Protein AF-L0NE61-F1 (afdb_monomer_lite)

Foldseek 3Di:
DPDADADDADPPDDHLVNLLVVLVVVLVVLVVVLVVLVVVQQDVVVQVPNVVVNVVVNVVSVVVNVVSVVSSVSSVVNSVNSVVD

pLDDT: mean 92.29, std 9.5, range [49.88, 98.38]

Sequence (85 aa):
MADLMRPIVNLNGTSRDALVEARIAVRQDLRSVMTSLGETAPNGRDYIGEPDAYQRDLAVYRSRFAIIDALYNQLGDEALAIQGD

Organism: NCBI:txid1125847

Structure (mmCIF, N/CA/C/O backbone):
data_AF-L0NE61-F1
#
_entry.id   AF-L0NE61-F1
#
loop_
_atom_site.group_PDB
_atom_site.id
_atom_site.type_symbol
_atom_site.label_atom_id
_atom_site.label_alt_id
_atom_site.label_comp_id
_atom_site.label_asym_id
_atom_site.label_entity_id
_atom_site.label_seq_id
_atom_site.pdbx_PDB_ins_code
_atom_site.Cartn_x
_atom_site.Cartn_y
_atom_site.Cartn_z
_atom_site.occupancy
_atom_site.B_iso_or_equiv
_atom_site.auth_seq_id
_atom_site.auth_comp_id
_atom_site.auth_asym_id
_atom_site.auth_atom_id
_atom_site.pdbx_PDB_model_num
ATOM 1 N N . MET A 1 1 ? -11.686 -14.733 -1.387 1.00 49.88 1 MET A N 1
ATOM 2 C CA . MET A 1 1 ? -11.783 -13.531 -0.533 1.00 49.88 1 MET A CA 1
ATOM 3 C C . MET A 1 1 ? -10.768 -13.717 0.575 1.00 49.88 1 MET A C 1
ATOM 5 O O . MET A 1 1 ? -10.727 -14.815 1.114 1.00 49.88 1 MET A O 1
ATOM 9 N N . ALA A 1 2 ? -9.888 -12.743 0.815 1.00 59.78 2 ALA A N 1
ATOM 10 C CA . ALA A 1 2 ? -8.985 -12.818 1.962 1.00 59.78 2 ALA A CA 1
ATOM 11 C C . ALA A 1 2 ? -9.824 -12.804 3.248 1.00 59.78 2 ALA A C 1
ATOM 13 O O . ALA A 1 2 ? -10.839 -12.108 3.299 1.00 59.78 2 ALA A O 1
ATOM 14 N N . ASP A 1 3 ? -9.435 -13.612 4.229 1.00 76.19 3 ASP A N 1
ATOM 15 C CA . ASP A 1 3 ? -10.110 -13.661 5.522 1.00 76.19 3 ASP A CA 1
ATOM 16 C C . ASP A 1 3 ? -9.806 -12.361 6.281 1.00 76.19 3 ASP A C 1
ATOM 18 O O . ASP A 1 3 ? -8.639 -12.004 6.448 1.00 76.19 3 ASP A O 1
ATOM 22 N N . LEU A 1 4 ? -10.844 -11.607 6.647 1.00 79.69 4 LEU A N 1
ATOM 23 C CA . LEU A 1 4 ? -10.703 -10.309 7.316 1.00 79.69 4 LEU A CA 1
ATOM 24 C C . LEU A 1 4 ? -10.657 -10.521 8.827 1.00 79.69 4 LEU A C 1
ATOM 26 O O . LEU A 1 4 ? -11.497 -11.239 9.375 1.00 79.69 4 LEU A O 1
ATOM 30 N N . MET A 1 5 ? -9.737 -9.849 9.523 1.00 82.31 5 MET A N 1
ATOM 31 C CA . MET A 1 5 ? -9.714 -9.908 10.983 1.00 82.31 5 MET A CA 1
ATOM 32 C C . MET A 1 5 ? -10.927 -9.183 11.575 1.00 82.31 5 MET A C 1
ATOM 34 O O . MET A 1 5 ? -11.114 -7.985 11.374 1.00 82.31 5 MET A O 1
ATOM 38 N N . ARG A 1 6 ? -11.720 -9.910 12.368 1.00 81.31 6 ARG A N 1
ATOM 39 C CA . ARG A 1 6 ? -12.890 -9.387 13.090 1.00 81.31 6 ARG A CA 1
ATOM 40 C C . ARG A 1 6 ? -12.725 -9.614 14.593 1.00 81.31 6 ARG A C 1
ATOM 42 O O . ARG A 1 6 ? -13.145 -10.650 15.109 1.00 81.31 6 ARG A O 1
ATOM 49 N N . PRO A 1 7 ? -12.023 -8.714 15.300 1.00 82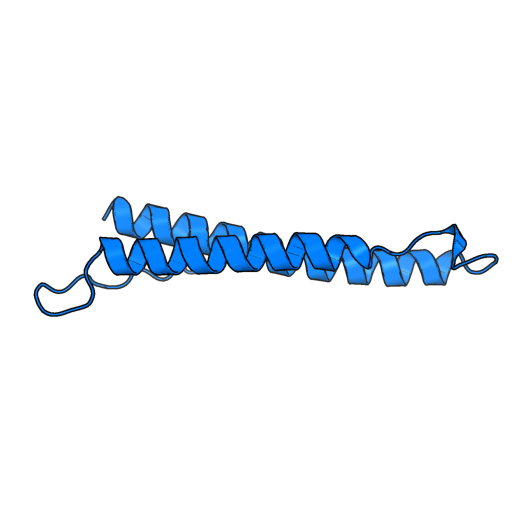.75 7 PRO A N 1
ATOM 50 C CA . PRO A 1 7 ? -11.801 -8.865 16.731 1.00 82.75 7 PRO A CA 1
ATOM 51 C C . PRO A 1 7 ? -13.126 -8.832 17.505 1.00 82.75 7 PRO A C 1
ATOM 53 O O . PRO A 1 7 ? -13.983 -7.988 17.258 1.00 82.75 7 PRO A O 1
ATOM 56 N N . ILE A 1 8 ? -13.269 -9.724 18.487 1.00 81.38 8 ILE A N 1
ATOM 57 C CA . ILE A 1 8 ? -14.414 -9.724 19.403 1.00 81.38 8 ILE A CA 1
ATOM 58 C C . ILE A 1 8 ? -14.237 -8.570 20.396 1.00 81.38 8 ILE A C 1
ATOM 60 O O . ILE A 1 8 ? -13.288 -8.563 21.184 1.00 81.38 8 ILE A O 1
ATOM 64 N N . VAL A 1 9 ? -15.154 -7.602 20.375 1.00 77.50 9 VAL A N 1
ATOM 65 C CA . VAL A 1 9 ? -15.136 -6.457 21.297 1.00 77.50 9 VAL A CA 1
ATOM 66 C C . VAL A 1 9 ? -15.626 -6.908 22.675 1.00 77.50 9 VAL A C 1
ATOM 68 O O . VAL A 1 9 ? -16.751 -7.381 22.822 1.00 77.50 9 VAL A O 1
ATOM 71 N N . ASN A 1 10 ? -14.782 -6.763 23.697 1.00 76.00 10 ASN A N 1
ATOM 72 C CA . ASN A 1 10 ? -15.099 -7.109 25.083 1.00 76.00 10 ASN A CA 1
ATOM 73 C C . ASN A 1 10 ? -15.182 -5.828 25.928 1.00 76.00 10 ASN A C 1
ATOM 75 O O . ASN A 1 10 ? -14.364 -4.929 25.754 1.00 76.00 10 ASN A O 1
ATOM 79 N N . LEU A 1 11 ? -16.129 -5.763 26.869 1.00 68.06 11 LEU A N 1
ATOM 80 C CA . LEU A 1 11 ? -16.353 -4.623 27.771 1.00 68.06 11 LEU A CA 1
ATOM 81 C C . LEU A 1 11 ? -15.106 -4.216 28.577 1.00 68.06 11 LEU A C 1
ATOM 83 O O . LEU A 1 11 ? -14.952 -3.045 28.901 1.00 68.06 11 LEU A O 1
ATOM 87 N N . ASN A 1 12 ? -14.213 -5.169 28.864 1.00 82.62 12 ASN A N 1
ATOM 88 C CA . ASN A 1 12 ? -12.940 -4.932 29.559 1.00 82.62 12 ASN A CA 1
ATOM 89 C C . ASN A 1 12 ? -11.716 -4.953 28.618 1.00 82.62 12 ASN A C 1
ATOM 91 O O . ASN A 1 12 ? -10.580 -4.992 29.086 1.00 82.62 12 ASN A O 1
ATOM 95 N N . GLY A 1 13 ? -11.936 -5.024 27.302 1.00 84.19 13 GLY A N 1
ATOM 96 C CA . GLY A 1 13 ? -10.889 -5.089 26.282 1.00 84.19 13 GLY A CA 1
ATOM 97 C C . GLY A 1 13 ? -10.615 -3.742 25.610 1.00 84.19 13 GLY A C 1
ATOM 98 O O . GLY A 1 13 ? -11.035 -2.686 26.078 1.00 84.19 13 GLY A O 1
ATOM 99 N N . THR A 1 14 ? -9.909 -3.780 24.479 1.00 89.31 14 THR A N 1
ATOM 100 C CA . THR A 1 14 ? -9.756 -2.609 23.608 1.00 89.31 14 THR A CA 1
ATOM 101 C C . THR A 1 14 ? -11.124 -2.188 23.081 1.00 89.31 14 THR A C 1
ATOM 103 O O . THR A 1 14 ? -11.880 -3.023 22.576 1.00 89.31 14 THR A O 1
ATOM 106 N N . SER A 1 15 ? -11.444 -0.898 23.194 1.00 90.81 15 SER A N 1
ATOM 107 C CA . SER A 1 15 ? -12.696 -0.374 22.659 1.00 90.81 15 SER A CA 1
ATOM 108 C C . SER A 1 15 ? -12.747 -0.546 21.142 1.00 90.81 15 SER A C 1
ATOM 110 O O . SER A 1 15 ? -11.722 -0.591 20.455 1.00 90.81 15 SER A O 1
ATOM 112 N N . ARG A 1 16 ? -13.968 -0.615 20.612 1.00 90.81 16 ARG A N 1
ATOM 113 C CA . ARG A 1 16 ? -14.209 -0.646 19.170 1.00 90.81 16 ARG A CA 1
ATOM 114 C C . ARG A 1 16 ? -13.520 0.522 18.461 1.00 90.81 16 ARG A C 1
ATOM 116 O O . ARG A 1 16 ? -12.820 0.302 17.479 1.00 90.81 16 ARG A O 1
ATOM 123 N N . ASP A 1 17 ? -13.666 1.727 19.002 1.00 91.62 17 ASP A N 1
ATOM 124 C CA . ASP A 1 17 ? -13.077 2.937 18.428 1.00 91.62 17 ASP A CA 1
ATOM 125 C C . ASP A 1 17 ? -11.553 2.842 18.369 1.00 91.62 17 ASP A C 1
ATOM 127 O O . ASP A 1 17 ? -10.974 3.066 17.312 1.00 91.62 17 ASP A O 1
ATOM 131 N N . ALA A 1 18 ? -10.902 2.382 19.442 1.00 93.06 18 ALA A N 1
ATOM 132 C CA . ALA A 1 18 ? -9.452 2.204 19.452 1.00 93.06 18 ALA A CA 1
ATOM 133 C C . ALA A 1 18 ? -8.985 1.1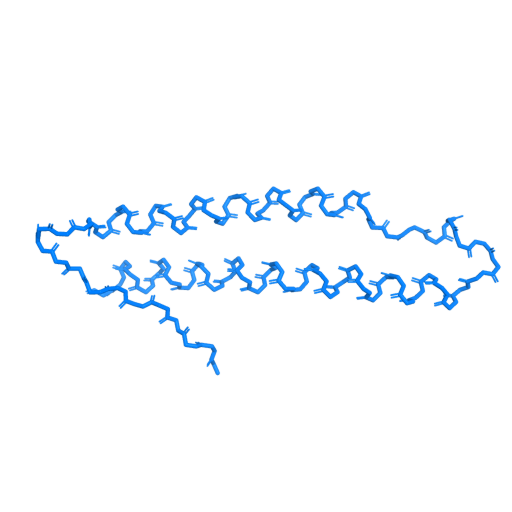47 18.432 1.00 93.06 18 ALA A C 1
ATOM 135 O O . ALA A 1 18 ? -7.929 1.293 17.813 1.00 93.06 18 ALA A O 1
ATOM 136 N N . LEU A 1 19 ? -9.772 0.086 18.211 1.00 93.00 19 LEU A N 1
ATOM 137 C CA . LEU A 1 19 ? -9.477 -0.909 17.177 1.00 93.00 19 LEU A CA 1
ATOM 138 C C . LEU A 1 19 ? -9.575 -0.315 15.768 1.00 93.00 19 LEU A C 1
ATOM 140 O O . LEU A 1 19 ? -8.710 -0.610 14.940 1.00 93.00 19 LEU A O 1
ATOM 144 N N . VAL A 1 20 ? -10.595 0.507 15.507 1.00 94.19 20 VAL A N 1
ATOM 145 C CA . VAL A 1 20 ? -10.805 1.211 14.231 1.00 94.19 20 VAL A CA 1
ATOM 146 C C . VAL A 1 20 ? -9.703 2.241 13.993 1.00 94.19 20 VAL A C 1
ATOM 148 O O . VAL A 1 20 ? -9.087 2.245 12.926 1.00 94.19 20 VAL A O 1
ATOM 151 N N . GLU A 1 21 ? -9.407 3.069 14.994 1.00 95.94 21 GLU A N 1
ATOM 152 C CA . GLU A 1 21 ? -8.352 4.083 14.950 1.00 95.94 21 GLU A CA 1
ATOM 153 C C . GLU A 1 21 ? -6.997 3.462 14.615 1.00 95.94 21 GLU A C 1
ATOM 155 O O . GLU A 1 21 ? -6.289 3.978 13.752 1.00 95.94 21 GLU A O 1
ATOM 160 N N . ALA A 1 22 ? -6.669 2.306 15.201 1.00 95.88 22 ALA A N 1
ATOM 161 C CA . ALA A 1 22 ? -5.437 1.594 14.881 1.00 95.88 22 ALA A CA 1
ATOM 162 C C . ALA A 1 22 ? -5.345 1.210 13.390 1.00 95.88 22 ALA A C 1
ATOM 164 O O . ALA A 1 22 ? -4.292 1.383 12.778 1.00 95.88 22 ALA A O 1
ATOM 165 N N . ARG A 1 23 ? -6.437 0.739 12.764 1.00 96.69 23 ARG A N 1
ATOM 166 C CA . ARG A 1 23 ? -6.439 0.416 11.319 1.00 96.69 23 ARG A CA 1
ATOM 167 C C . ARG A 1 23 ? -6.300 1.677 10.476 1.00 96.69 23 ARG A C 1
ATOM 169 O O . ARG A 1 23 ? -5.559 1.679 9.495 1.00 96.69 23 ARG A O 1
ATOM 176 N N . ILE A 1 24 ? -6.993 2.752 10.852 1.00 96.56 24 ILE A N 1
ATOM 177 C CA . ILE A 1 24 ? -6.908 4.041 10.157 1.00 96.56 24 ILE A CA 1
ATOM 178 C C . ILE A 1 24 ? -5.482 4.599 10.225 1.00 96.56 24 ILE A C 1
ATOM 180 O O . ILE A 1 24 ? -4.973 5.051 9.200 1.00 96.56 24 ILE A O 1
ATOM 184 N N . ALA A 1 25 ? -4.824 4.521 11.383 1.00 97.94 25 ALA A N 1
ATOM 185 C CA . ALA A 1 25 ? -3.440 4.955 11.554 1.00 97.94 25 ALA A CA 1
ATOM 186 C C . ALA A 1 25 ? -2.493 4.179 10.625 1.00 97.94 25 ALA A C 1
ATOM 188 O O . ALA A 1 25 ? -1.784 4.785 9.824 1.00 97.94 25 ALA A O 1
ATOM 189 N N . VAL A 1 26 ? -2.572 2.842 10.608 1.00 98.00 26 VAL A N 1
ATOM 190 C CA . VAL A 1 26 ? -1.743 2.029 9.699 1.00 98.00 26 VAL A CA 1
ATOM 191 C C . VAL A 1 26 ? -2.026 2.365 8.230 1.00 98.00 26 VAL A C 1
ATOM 193 O O . VAL A 1 26 ? -1.104 2.449 7.423 1.00 98.00 26 VAL A O 1
ATOM 196 N N . ARG A 1 27 ? -3.283 2.625 7.850 1.00 97.75 27 ARG A N 1
ATOM 197 C CA . ARG A 1 27 ? -3.615 3.076 6.486 1.00 97.75 27 ARG A CA 1
ATOM 198 C C . ARG A 1 27 ? -2.940 4.400 6.129 1.00 97.75 27 ARG A C 1
ATOM 200 O O . ARG A 1 27 ? -2.503 4.566 4.990 1.00 97.75 27 ARG A O 1
ATOM 207 N N . GLN A 1 28 ? -2.863 5.346 7.061 1.00 98.19 28 GLN A N 1
ATOM 208 C CA . GLN A 1 28 ? -2.156 6.611 6.842 1.00 98.19 28 GLN A CA 1
ATOM 209 C C . GLN A 1 28 ? -0.656 6.375 6.631 1.00 98.19 28 GLN A C 1
ATOM 211 O O . GLN A 1 28 ? -0.079 6.937 5.695 1.00 98.19 28 GLN A O 1
ATOM 216 N N . ASP A 1 29 ? -0.052 5.476 7.407 1.00 98.38 29 ASP A N 1
ATOM 217 C CA . ASP A 1 29 ? 1.352 5.096 7.237 1.00 98.38 29 ASP A CA 1
ATOM 218 C C . ASP A 1 29 ? 1.593 4.429 5.877 1.00 98.38 29 ASP A C 1
ATOM 220 O O . ASP A 1 29 ? 2.501 4.821 5.145 1.00 98.38 29 ASP A O 1
ATOM 224 N N . LEU A 1 30 ? 0.731 3.495 5.464 1.00 98.12 30 LEU A N 1
ATOM 225 C CA . LEU A 1 30 ? 0.825 2.852 4.148 1.00 98.12 30 LEU A CA 1
ATOM 226 C C . LEU A 1 30 ? 0.672 3.856 3.002 1.00 98.12 30 LEU A C 1
ATOM 228 O O . LEU A 1 30 ? 1.360 3.739 1.990 1.00 98.12 30 LEU A O 1
ATOM 232 N N . ARG A 1 31 ? -0.177 4.878 3.154 1.00 97.62 31 ARG A N 1
ATOM 233 C CA . ARG A 1 31 ? -0.283 5.965 2.170 1.00 97.62 31 ARG A CA 1
ATOM 234 C C . ARG A 1 31 ? 1.020 6.758 2.055 1.00 97.62 31 ARG A C 1
ATOM 236 O O . ARG A 1 31 ? 1.421 7.109 0.942 1.00 97.62 31 ARG A O 1
ATOM 243 N N . SER A 1 32 ? 1.691 7.005 3.176 1.00 97.88 32 SER A N 1
ATOM 244 C CA . SER A 1 32 ? 3.016 7.632 3.187 1.00 97.88 32 SER A CA 1
ATOM 245 C C . SER A 1 32 ? 4.049 6.743 2.491 1.00 97.88 32 SER A C 1
ATOM 247 O O . SER A 1 32 ? 4.765 7.218 1.613 1.00 97.88 32 SER A O 1
ATOM 249 N N . VAL A 1 33 ? 4.049 5.434 2.768 1.00 97.81 33 VAL A N 1
ATOM 250 C CA . VAL A 1 33 ? 4.921 4.469 2.075 1.00 97.81 33 VAL A CA 1
ATOM 251 C C . VAL A 1 33 ? 4.657 4.452 0.568 1.00 97.81 33 VAL A C 1
ATOM 253 O O . VAL A 1 33 ? 5.611 4.485 -0.200 1.00 97.81 33 VAL A O 1
ATOM 256 N N . MET A 1 34 ? 3.397 4.441 0.116 1.00 97.62 34 MET A N 1
ATOM 257 C CA . MET A 1 34 ? 3.066 4.504 -1.318 1.00 97.62 34 MET A CA 1
ATOM 258 C C . MET A 1 34 ? 3.582 5.785 -1.974 1.00 97.62 34 MET A C 1
ATOM 260 O O . MET A 1 34 ? 4.042 5.745 -3.114 1.00 97.62 34 MET A O 1
ATOM 264 N N . THR A 1 35 ? 3.530 6.906 -1.250 1.00 97.69 35 THR A N 1
ATOM 265 C CA . THR A 1 35 ? 4.051 8.194 -1.723 1.00 97.69 35 THR A CA 1
ATOM 266 C C . THR A 1 35 ? 5.562 8.111 -1.926 1.00 97.69 35 THR A C 1
ATOM 268 O O . THR A 1 35 ? 6.033 8.344 -3.036 1.00 97.69 35 THR A O 1
ATOM 271 N N . SER A 1 36 ? 6.310 7.678 -0.907 1.00 97.81 36 SER A N 1
ATOM 272 C CA . SER A 1 36 ? 7.766 7.509 -1.001 1.00 97.81 36 SER A CA 1
ATOM 273 C C . SER A 1 36 ? 8.171 6.435 -2.013 1.00 97.81 36 SER A C 1
ATOM 275 O O . SER A 1 36 ? 9.144 6.600 -2.740 1.00 97.81 36 SER A O 1
ATOM 277 N N . LEU A 1 37 ? 7.410 5.343 -2.129 1.00 96.12 37 LEU A N 1
ATOM 278 C CA . LEU A 1 37 ? 7.645 4.331 -3.157 1.00 96.12 37 LEU A CA 1
ATOM 279 C C . LEU A 1 37 ? 7.486 4.940 -4.554 1.00 96.12 37 LEU A C 1
ATOM 281 O O . LEU A 1 37 ? 8.281 4.629 -5.436 1.00 96.12 37 LEU A O 1
ATOM 285 N N . GLY A 1 38 ? 6.510 5.833 -4.749 1.00 96.75 38 GLY A N 1
ATOM 286 C CA . GLY A 1 38 ? 6.306 6.590 -5.985 1.00 96.75 38 GLY A CA 1
ATOM 287 C C . GLY A 1 38 ? 7.553 7.323 -6.482 1.00 96.75 38 GLY A C 1
ATOM 288 O O . GLY A 1 38 ? 7.797 7.352 -7.685 1.00 96.75 38 GLY A O 1
ATOM 289 N N . GLU A 1 39 ? 8.386 7.826 -5.572 1.00 96.88 39 GLU A N 1
ATOM 290 C CA . GLU A 1 39 ? 9.642 8.516 -5.899 1.00 96.88 39 GLU A CA 1
ATOM 291 C C . GLU A 1 39 ? 10.708 7.574 -6.484 1.00 96.88 39 GLU A C 1
ATOM 293 O O . GLU A 1 39 ? 11.634 8.019 -7.155 1.00 96.88 39 GLU A O 1
ATOM 298 N N . THR A 1 40 ? 10.558 6.263 -6.278 1.00 96.31 40 THR A N 1
ATOM 299 C CA . THR A 1 40 ? 11.466 5.220 -6.791 1.00 96.31 40 THR A CA 1
ATOM 300 C C . THR A 1 40 ? 11.008 4.615 -8.121 1.00 96.31 40 THR A C 1
ATOM 302 O O . THR A 1 40 ? 11.559 3.604 -8.562 1.00 96.31 40 THR A O 1
ATOM 305 N N . ALA A 1 41 ? 9.969 5.179 -8.747 1.00 97.12 41 ALA A N 1
ATOM 306 C CA . ALA A 1 41 ? 9.422 4.653 -9.991 1.00 97.12 41 ALA A CA 1
ATOM 307 C C . ALA A 1 41 ? 10.501 4.611 -11.093 1.00 97.12 41 ALA A C 1
ATOM 309 O O . ALA A 1 41 ? 11.114 5.645 -11.374 1.00 97.12 41 ALA A O 1
ATOM 310 N N . PRO A 1 42 ? 10.712 3.458 -11.759 1.00 97.00 42 PRO A N 1
ATOM 311 C CA . PRO A 1 42 ? 11.663 3.370 -12.858 1.00 97.00 42 PRO A CA 1
ATOM 312 C C . PRO A 1 42 ? 11.335 4.386 -13.953 1.00 97.00 42 PRO A C 1
ATOM 314 O O . PRO A 1 42 ? 10.194 4.468 -14.425 1.00 97.00 42 PRO A O 1
ATOM 317 N N . ASN A 1 43 ? 12.342 5.134 -14.396 1.00 96.62 43 ASN A N 1
ATOM 318 C CA . ASN A 1 43 ? 12.216 6.097 -15.480 1.00 96.62 43 ASN A CA 1
ATOM 319 C C . ASN A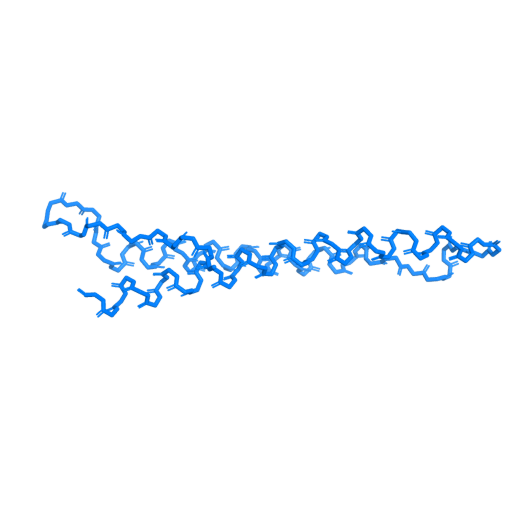 1 43 ? 12.944 5.571 -16.713 1.00 96.62 43 ASN A C 1
ATOM 321 O O . ASN A 1 43 ? 14.126 5.269 -16.643 1.00 96.62 43 ASN A O 1
ATOM 325 N N . GLY A 1 44 ? 12.278 5.503 -17.869 1.00 94.88 44 GLY A N 1
ATOM 326 C CA . GLY A 1 44 ? 12.886 4.968 -19.095 1.00 94.88 44 GLY A CA 1
ATOM 327 C C . GLY A 1 44 ? 14.163 5.695 -19.541 1.00 94.88 44 GLY A C 1
ATOM 328 O O . GLY A 1 44 ? 14.969 5.118 -20.267 1.00 94.88 44 GLY A O 1
ATOM 329 N N . ARG A 1 45 ? 14.384 6.937 -19.082 1.00 96.56 45 ARG A N 1
ATOM 330 C CA . ARG A 1 45 ? 15.635 7.679 -19.317 1.00 96.56 45 ARG A CA 1
ATOM 331 C C . ARG A 1 45 ? 16.858 7.038 -18.659 1.00 96.56 45 ARG A C 1
ATOM 333 O O . ARG A 1 45 ? 17.956 7.240 -19.162 1.00 96.56 45 ARG A O 1
ATOM 340 N N . ASP A 1 46 ? 16.667 6.253 -17.605 1.00 96.69 46 ASP A N 1
ATOM 341 C CA . ASP A 1 46 ? 17.751 5.575 -16.884 1.00 96.69 46 ASP A CA 1
ATOM 342 C C . ASP A 1 46 ? 18.139 4.229 -17.532 1.00 96.69 46 ASP A C 1
ATOM 344 O O . ASP A 1 46 ? 19.095 3.591 -17.109 1.00 96.69 46 ASP A O 1
ATOM 348 N N . TYR A 1 47 ? 17.428 3.808 -18.588 1.00 96.81 47 TYR A N 1
ATOM 349 C CA . TYR A 1 47 ? 17.551 2.486 -19.224 1.00 96.81 47 TYR A CA 1
ATOM 350 C C . TYR A 1 47 ? 17.860 2.581 -20.730 1.00 96.81 47 TYR A C 1
ATOM 352 O O . TYR A 1 47 ? 17.333 1.820 -21.548 1.00 96.81 47 TYR A O 1
ATOM 360 N N . ILE A 1 48 ? 18.678 3.555 -21.141 1.00 97.12 48 ILE A N 1
ATOM 361 C CA . ILE A 1 48 ? 19.006 3.770 -22.559 1.00 97.12 48 ILE A CA 1
ATOM 362 C C . ILE A 1 48 ? 19.686 2.524 -23.140 1.00 97.12 48 ILE A C 1
ATOM 364 O O . ILE A 1 48 ? 20.740 2.107 -22.677 1.00 97.12 48 ILE A O 1
ATOM 368 N N . GLY A 1 49 ? 19.090 1.958 -24.194 1.00 97.12 49 GLY A N 1
ATOM 369 C CA . GLY A 1 49 ? 19.586 0.743 -24.850 1.00 97.12 49 GLY A CA 1
ATOM 370 C C . GLY A 1 49 ? 19.151 -0.566 -24.183 1.00 97.12 49 GLY A C 1
ATOM 371 O O . GLY A 1 49 ? 19.412 -1.629 -24.739 1.00 97.12 49 GLY A O 1
ATOM 372 N N . GLU A 1 50 ? 18.431 -0.505 -23.058 1.00 97.75 50 GLU A N 1
ATOM 373 C CA . GLU A 1 50 ? 18.015 -1.677 -22.277 1.00 97.75 50 GLU A CA 1
ATOM 374 C C . GLU A 1 50 ? 16.495 -1.699 -21.9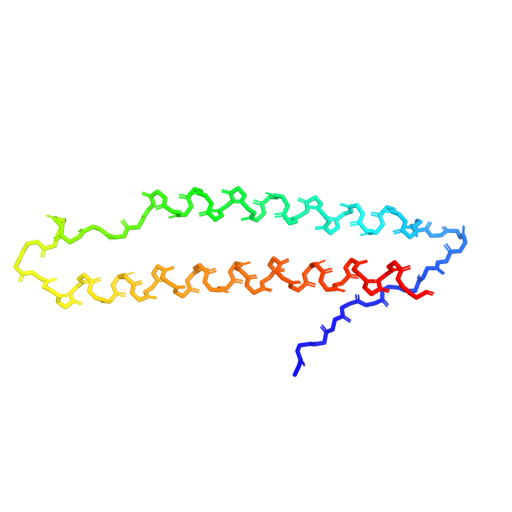98 1.00 97.75 50 GLU A C 1
ATOM 376 O O . GLU A 1 50 ? 16.059 -1.693 -20.841 1.00 97.75 50 GLU A O 1
ATOM 381 N N . PRO A 1 51 ? 15.640 -1.753 -23.039 1.00 95.75 51 PRO A N 1
ATOM 382 C CA . PRO A 1 51 ? 14.186 -1.708 -22.864 1.00 95.75 51 PRO A CA 1
ATOM 383 C C . PRO A 1 51 ? 13.647 -2.871 -22.018 1.00 95.75 51 PRO A C 1
ATOM 385 O O . PRO A 1 51 ? 12.708 -2.685 -21.244 1.00 95.75 51 PRO A O 1
ATOM 388 N N . ASP A 1 52 ? 14.258 -4.053 -22.107 1.00 98.25 52 ASP A N 1
ATOM 389 C CA . ASP A 1 52 ? 13.832 -5.223 -21.335 1.00 98.25 52 ASP A CA 1
ATOM 390 C C . ASP A 1 52 ? 14.128 -5.067 -19.838 1.00 98.25 52 ASP A C 1
ATOM 392 O O . ASP A 1 52 ? 13.331 -5.498 -19.003 1.00 98.25 52 ASP A O 1
ATOM 396 N N . ALA A 1 53 ? 15.247 -4.426 -19.478 1.00 97.94 53 ALA A N 1
ATOM 397 C CA . ALA A 1 53 ? 15.577 -4.144 -18.083 1.00 97.94 53 ALA A CA 1
ATOM 398 C C . ALA A 1 53 ? 14.564 -3.171 -17.469 1.00 97.94 53 ALA A C 1
ATOM 400 O O . ALA A 1 53 ? 14.032 -3.446 -16.393 1.00 97.94 53 ALA A O 1
ATOM 401 N N . TYR A 1 54 ? 14.202 -2.118 -18.211 1.00 98.25 54 TYR A N 1
ATOM 402 C CA . TYR A 1 54 ? 13.158 -1.182 -17.799 1.00 98.25 54 TYR A CA 1
ATOM 403 C C . TYR A 1 54 ? 11.827 -1.887 -17.517 1.00 98.25 54 TYR A C 1
ATOM 405 O O . TYR A 1 54 ? 11.207 -1.657 -16.479 1.00 98.25 54 TYR A O 1
ATOM 413 N N . GLN A 1 55 ? 11.388 -2.778 -18.414 1.00 98.38 55 GLN A N 1
ATOM 414 C CA . GLN A 1 55 ? 10.119 -3.491 -18.239 1.00 98.38 55 GLN A CA 1
ATOM 415 C C . GLN A 1 55 ? 10.132 -4.424 -17.025 1.00 98.38 55 GLN A C 1
ATOM 417 O O . GLN A 1 55 ? 9.150 -4.461 -16.279 1.00 98.38 55 GLN A O 1
ATOM 422 N N . ARG A 1 56 ? 11.233 -5.155 -16.795 1.00 98.12 56 ARG A N 1
ATOM 423 C CA . ARG A 1 56 ? 11.373 -6.008 -15.602 1.00 98.12 56 ARG A CA 1
ATOM 424 C C . ARG A 1 56 ? 11.274 -5.187 -14.320 1.00 98.12 56 ARG A C 1
ATOM 426 O O . ARG A 1 56 ? 10.492 -5.536 -13.437 1.00 98.12 56 ARG A O 1
ATOM 433 N N . ASP A 1 57 ? 12.012 -4.088 -14.233 1.00 98.19 57 ASP A N 1
ATOM 434 C CA . ASP A 1 57 ? 12.054 -3.273 -13.019 1.00 98.19 57 ASP A CA 1
ATOM 435 C C . ASP A 1 57 ? 10.727 -2.544 -12.785 1.00 98.19 57 ASP A C 1
ATOM 437 O O . ASP A 1 57 ? 10.239 -2.478 -11.653 1.00 98.19 57 ASP A O 1
ATOM 441 N N . LEU A 1 58 ? 10.074 -2.082 -13.855 1.00 98.06 58 LEU A N 1
ATOM 442 C CA . LEU A 1 58 ? 8.731 -1.512 -13.787 1.00 98.06 58 LEU A CA 1
ATOM 443 C C . LEU A 1 58 ? 7.704 -2.535 -13.283 1.00 98.06 58 LEU A C 1
ATOM 445 O O . LEU A 1 58 ? 6.831 -2.188 -12.484 1.00 98.06 58 LEU A O 1
ATOM 449 N N . ALA A 1 59 ? 7.803 -3.796 -13.711 1.00 98.25 59 ALA A N 1
ATOM 450 C CA . ALA A 1 59 ? 6.941 -4.866 -13.218 1.00 98.25 59 ALA A CA 1
ATOM 451 C C . ALA A 1 59 ? 7.165 -5.132 -11.720 1.00 98.25 59 ALA A C 1
ATOM 453 O O . ALA A 1 59 ? 6.196 -5.255 -10.969 1.00 98.25 59 ALA A O 1
ATOM 454 N N . VAL A 1 60 ? 8.423 -5.142 -11.263 1.00 98.12 60 VAL A N 1
ATOM 455 C CA . VAL A 1 60 ? 8.761 -5.276 -9.835 1.00 98.12 60 VAL A CA 1
ATOM 456 C C . VAL A 1 60 ? 8.202 -4.102 -9.025 1.00 98.12 60 VAL A C 1
ATOM 458 O O . VAL A 1 60 ? 7.560 -4.320 -7.996 1.00 98.12 60 VAL A O 1
ATOM 461 N N . TYR A 1 61 ? 8.387 -2.866 -9.495 1.00 98.06 61 TYR A N 1
ATOM 462 C CA . TYR A 1 61 ? 7.823 -1.664 -8.875 1.00 98.06 61 TYR A CA 1
ATOM 463 C C . TYR A 1 61 ? 6.295 -1.759 -8.738 1.00 98.06 61 TYR A C 1
ATOM 465 O O . TYR A 1 61 ? 5.755 -1.583 -7.643 1.00 98.06 61 TYR A O 1
ATOM 473 N N . ARG A 1 62 ? 5.595 -2.127 -9.819 1.00 97.75 62 ARG A N 1
ATOM 474 C CA . ARG A 1 62 ? 4.132 -2.298 -9.818 1.00 97.75 62 ARG A CA 1
ATOM 475 C C . ARG A 1 62 ? 3.677 -3.395 -8.863 1.00 97.75 62 ARG A C 1
ATOM 477 O O . ARG A 1 62 ? 2.685 -3.209 -8.167 1.00 97.75 62 ARG A O 1
ATOM 484 N N . SER A 1 63 ? 4.406 -4.509 -8.790 1.00 98.06 63 SER A N 1
ATOM 485 C CA . SER A 1 63 ? 4.094 -5.591 -7.852 1.00 98.06 63 SER A CA 1
ATOM 486 C C . SER A 1 63 ? 4.197 -5.131 -6.399 1.00 98.06 63 SER A C 1
ATOM 488 O O . SER A 1 63 ? 3.339 -5.486 -5.595 1.00 98.06 63 SER A O 1
ATOM 490 N N . ARG A 1 64 ? 5.214 -4.331 -6.051 1.00 97.38 64 ARG A N 1
ATOM 491 C CA . ARG A 1 64 ? 5.348 -3.757 -4.701 1.00 97.38 64 ARG A CA 1
ATOM 492 C C . ARG A 1 64 ? 4.180 -2.830 -4.383 1.00 97.38 64 ARG A C 1
ATOM 494 O O . ARG A 1 64 ? 3.586 -2.951 -3.317 1.00 97.38 64 ARG A O 1
ATOM 501 N N . PHE A 1 65 ? 3.826 -1.956 -5.324 1.00 96.44 65 PHE A N 1
ATOM 502 C CA . PHE A 1 65 ? 2.703 -1.037 -5.161 1.00 96.44 65 PHE A CA 1
ATOM 503 C C . PHE A 1 65 ? 1.381 -1.791 -4.955 1.00 96.44 65 PHE A C 1
ATOM 505 O O . PHE A 1 65 ? 0.642 -1.483 -4.027 1.00 96.44 65 PHE A O 1
ATOM 512 N N . ALA A 1 66 ? 1.124 -2.830 -5.755 1.00 97.31 66 ALA A N 1
ATOM 513 C CA . ALA A 1 66 ? -0.082 -3.649 -5.652 1.00 97.31 66 ALA A CA 1
ATOM 514 C C . ALA A 1 66 ? -0.213 -4.362 -4.295 1.00 97.31 66 ALA A C 1
ATOM 516 O O . ALA A 1 66 ? -1.311 -4.453 -3.756 1.00 97.31 66 ALA A O 1
ATOM 517 N N . ILE A 1 67 ? 0.895 -4.845 -3.721 1.00 97.31 67 ILE A N 1
ATOM 518 C CA . ILE A 1 67 ? 0.892 -5.475 -2.389 1.00 97.31 67 ILE A CA 1
ATOM 519 C C . ILE A 1 67 ? 0.495 -4.461 -1.310 1.00 97.31 67 ILE A C 1
ATOM 521 O O . ILE A 1 67 ? -0.328 -4.767 -0.447 1.00 97.31 67 ILE A O 1
ATOM 525 N N . ILE A 1 68 ? 1.065 -3.256 -1.361 1.00 97.25 68 ILE A N 1
ATOM 526 C CA . ILE A 1 68 ? 0.790 -2.205 -0.372 1.00 97.25 68 ILE A CA 1
ATOM 527 C C . ILE A 1 68 ? -0.652 -1.705 -0.504 1.00 97.25 68 ILE A C 1
ATOM 529 O O . ILE A 1 68 ? -1.335 -1.556 0.507 1.00 97.25 68 ILE A O 1
ATOM 533 N N . ASP A 1 69 ? -1.128 -1.496 -1.731 1.00 96.75 69 ASP A N 1
ATOM 534 C CA . ASP A 1 69 ? -2.507 -1.084 -2.003 1.00 96.75 69 ASP A CA 1
ATOM 535 C C . ASP A 1 69 ? -3.522 -2.139 -1.533 1.00 96.75 69 ASP A C 1
ATOM 537 O O . ASP A 1 69 ? -4.506 -1.814 -0.869 1.00 96.75 69 ASP A O 1
ATOM 541 N N . ALA A 1 70 ? -3.249 -3.426 -1.774 1.00 96.50 70 ALA A N 1
ATOM 542 C CA . ALA A 1 70 ? -4.092 -4.510 -1.276 1.00 96.50 70 ALA A CA 1
ATOM 543 C C . ALA A 1 70 ? -4.203 -4.493 0.258 1.00 96.50 70 ALA A C 1
ATOM 545 O O . ALA A 1 70 ? -5.311 -4.583 0.788 1.00 96.50 70 ALA A O 1
ATOM 546 N N . LEU A 1 71 ? -3.084 -4.317 0.970 1.00 96.56 71 LEU A N 1
ATOM 547 C CA . LEU A 1 71 ? -3.081 -4.219 2.432 1.00 96.56 71 LEU A CA 1
ATOM 548 C C . LEU A 1 71 ? -3.815 -2.961 2.928 1.00 96.56 71 LEU A C 1
ATOM 550 O O . LEU A 1 71 ? -4.581 -3.026 3.889 1.00 96.56 71 LEU A O 1
ATOM 554 N N . TYR A 1 72 ? -3.620 -1.820 2.261 1.00 97.38 72 TYR A N 1
ATOM 555 C CA . TYR A 1 72 ? -4.317 -0.571 2.573 1.00 97.38 72 TYR A CA 1
ATOM 556 C C . TYR A 1 72 ? -5.841 -0.729 2.487 1.00 97.38 72 TYR A C 1
ATOM 558 O O . TYR A 1 72 ? -6.566 -0.248 3.365 1.00 97.38 72 TYR A O 1
ATOM 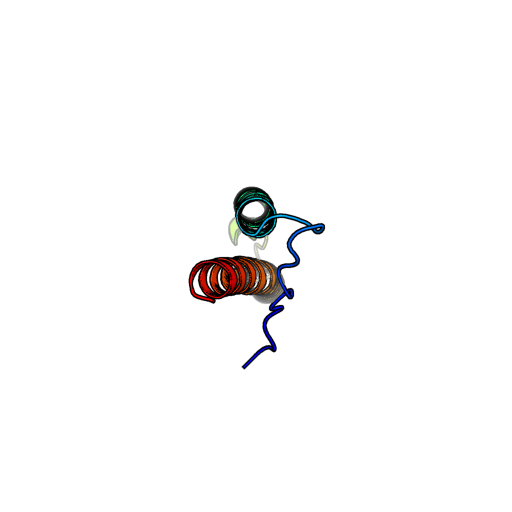566 N N . ASN A 1 73 ? -6.319 -1.412 1.444 1.00 96.12 73 ASN A N 1
ATOM 567 C CA . ASN A 1 73 ? -7.739 -1.677 1.239 1.00 96.12 73 ASN A CA 1
ATOM 568 C C . ASN A 1 73 ? -8.276 -2.694 2.256 1.00 96.12 73 ASN A C 1
ATOM 570 O O . ASN A 1 73 ? -9.302 -2.430 2.876 1.00 96.12 73 ASN A O 1
ATOM 574 N N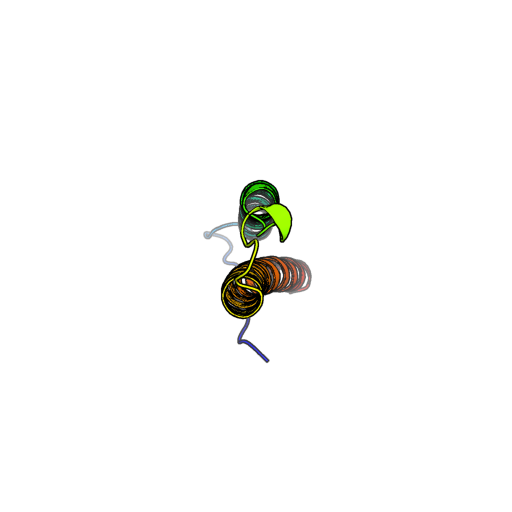 . GLN A 1 74 ? -7.538 -3.775 2.533 1.00 95.38 74 GLN A N 1
ATOM 575 C CA . GLN A 1 74 ? -7.909 -4.764 3.556 1.00 95.38 74 GLN A CA 1
ATOM 576 C C . GLN A 1 74 ? -8.104 -4.135 4.938 1.00 95.38 74 GLN A C 1
ATOM 578 O O . GLN A 1 74 ? -9.108 -4.392 5.593 1.00 95.38 74 GLN A O 1
ATOM 583 N N . LEU A 1 75 ? -7.197 -3.255 5.369 1.00 95.62 75 LEU A N 1
ATOM 584 C CA . LEU A 1 75 ? -7.345 -2.542 6.644 1.00 95.62 75 LEU A CA 1
ATOM 585 C C . LEU A 1 75 ? -8.550 -1.590 6.647 1.00 95.62 75 LEU A C 1
ATOM 587 O O . LEU A 1 75 ? -9.116 -1.304 7.702 1.00 95.62 75 LEU A O 1
ATOM 591 N N . GLY A 1 76 ? -8.938 -1.074 5.478 1.00 95.31 76 GLY A N 1
ATOM 592 C CA . GLY A 1 76 ? -10.156 -0.284 5.313 1.00 95.31 76 GLY A CA 1
ATOM 593 C C . GLY A 1 76 ? -11.407 -1.133 5.504 1.00 95.31 76 GLY A C 1
ATOM 594 O O . GLY A 1 76 ? -12.291 -0.747 6.267 1.00 95.31 76 GLY A O 1
ATOM 595 N N . ASP A 1 77 ? -11.434 -2.304 4.875 1.00 94.56 77 ASP A N 1
ATOM 596 C CA . ASP A 1 77 ? -12.520 -3.273 5.005 1.00 94.56 77 ASP A CA 1
ATOM 597 C C . ASP A 1 77 ? -12.643 -3.796 6.446 1.00 94.56 77 ASP A C 1
ATOM 599 O O . ASP A 1 77 ? -13.752 -3.903 6.968 1.00 94.56 77 ASP A O 1
ATOM 603 N N . GLU A 1 78 ? -11.520 -4.051 7.131 1.00 94.19 78 GLU A N 1
ATOM 604 C CA . GLU A 1 78 ? -11.504 -4.404 8.558 1.00 94.19 78 GLU A CA 1
ATOM 605 C C . GLU A 1 78 ? -12.105 -3.297 9.431 1.00 94.19 78 GLU A C 1
ATOM 607 O O . GLU A 1 78 ? -12.934 -3.573 10.297 1.00 94.19 78 GLU A O 1
ATOM 612 N N . ALA A 1 79 ? -11.713 -2.039 9.207 1.00 93.12 79 ALA A N 1
ATOM 613 C CA . ALA A 1 79 ? -12.241 -0.910 9.968 1.00 93.12 79 ALA A CA 1
ATOM 614 C C . ALA A 1 79 ? -13.762 -0.762 9.787 1.00 93.12 79 ALA A C 1
ATOM 616 O O . ALA A 1 79 ? -14.477 -0.551 10.767 1.00 93.12 79 ALA A O 1
ATOM 617 N N . LEU A 1 80 ? -14.259 -0.922 8.554 1.00 91.94 80 LEU A N 1
ATOM 618 C CA . LEU A 1 80 ? -15.693 -0.894 8.252 1.00 91.94 80 LEU A CA 1
ATOM 619 C C . LEU A 1 80 ? -16.442 -2.056 8.912 1.00 91.94 80 LEU A C 1
ATOM 621 O O . LEU A 1 80 ? -17.511 -1.842 9.481 1.00 91.94 80 LEU A O 1
ATOM 625 N N . ALA A 1 81 ? -15.877 -3.266 8.876 1.00 90.50 81 ALA A N 1
ATOM 626 C CA . ALA A 1 81 ? -16.468 -4.432 9.526 1.00 90.50 81 ALA A CA 1
ATOM 627 C C . ALA A 1 81 ? -16.591 -4.226 11.045 1.00 90.50 81 ALA A C 1
ATOM 629 O O . ALA A 1 81 ? -17.660 -4.433 11.606 1.00 90.50 81 ALA A O 1
ATOM 630 N N . ILE A 1 82 ? -15.536 -3.720 11.693 1.00 89.25 82 ILE A N 1
ATOM 631 C CA . ILE A 1 82 ? -15.537 -3.441 13.137 1.00 89.25 82 ILE A CA 1
ATOM 632 C C . ILE A 1 82 ? -16.577 -2.370 13.510 1.00 89.25 82 ILE A C 1
ATOM 634 O O . ILE A 1 82 ? -17.185 -2.456 14.576 1.00 89.25 82 ILE A O 1
ATOM 638 N N . GLN A 1 83 ? -16.784 -1.351 12.667 1.00 86.38 83 GLN A N 1
ATOM 639 C CA . GLN A 1 83 ? -17.799 -0.320 12.914 1.00 86.38 83 GLN A CA 1
ATOM 640 C C . GLN A 1 83 ? -19.232 -0.846 12.774 1.00 86.38 83 GLN A C 1
ATOM 642 O O . GLN A 1 83 ? -20.095 -0.404 13.532 1.00 86.38 83 GLN A O 1
ATOM 647 N N . GLY A 1 84 ? -19.473 -1.739 11.808 1.00 79.50 84 GLY A N 1
ATOM 648 C CA . GLY A 1 84 ? -20.799 -2.266 11.476 1.00 79.50 84 GLY A CA 1
ATOM 649 C C . GLY A 1 84 ? -21.271 -3.475 12.293 1.00 79.50 84 GLY A C 1
ATOM 650 O O . GLY A 1 84 ? -22.473 -3.744 12.275 1.00 79.50 84 GLY A O 1
ATOM 651 N N . ASP A 1 85 ? -20.363 -4.188 12.972 1.00 58.97 85 ASP A N 1
ATOM 652 C CA . ASP A 1 85 ? -20.682 -5.268 13.933 1.00 58.97 85 ASP A CA 1
ATOM 653 C C . ASP A 1 85 ? -21.286 -4.729 15.246 1.00 58.97 85 ASP A C 1
ATOM 655 O O . ASP A 1 85 ? -21.470 -5.465 16.237 1.00 58.97 85 ASP A O 1
#

Secondary structure (DSSP, 8-state):
-PPPP-PPP-TTS--HHHHHHHHHHHHHHHHHHHHHHHTT---GGG-TT-HHHHHHHHHHHHHHHHHHHHHHHHHHHHHHHHHH-

Radius of gyration: 18.28 Å; chains: 1; bounding box: 40×22×54 Å